Protein AF-A0A7U7J3L2-F1 (afdb_monomer)

Solvent-accessible surface area (backbone atoms only — not comparable to full-atom values): 5705 Å² total; per-residue (Å²): 133,86,76,86,82,78,59,48,65,65,51,25,51,54,36,39,78,73,70,41,55,66,72,57,22,50,51,50,33,52,53,50,52,53,50,56,60,59,66,60,62,92,58,85,47,76,63,56,53,52,50,53,50,50,52,51,52,50,52,51,52,50,54,53,48,53,52,52,52,52,50,51,53,51,50,54,51,53,52,53,51,52,51,53,52,51,51,52,53,51,52,50,53,55,52,52,67,71,72,111

Organism: NCBI:txid1400861

Structure (mmCIF, N/CA/C/O backbone):
data_AF-A0A7U7J3L2-F1
#
_entry.id   AF-A0A7U7J3L2-F1
#
loop_
_atom_site.group_PDB
_atom_site.id
_atom_site.type_symbol
_atom_site.label_atom_id
_atom_site.label_alt_id
_atom_site.label_comp_id
_atom_site.label_asym_id
_atom_site.label_entity_id
_atom_site.label_seq_id
_atom_site.pdbx_PDB_ins_code
_atom_site.Cartn_x
_atom_site.Cartn_y
_atom_site.Cartn_z
_atom_site.occupancy
_atom_site.B_iso_or_equiv
_atom_site.auth_seq_id
_atom_site.auth_comp_id
_atom_site.auth_asym_id
_atom_site.auth_atom_id
_atom_site.pdbx_PDB_model_num
ATOM 1 N N . MET A 1 1 ? -10.826 6.155 13.232 1.00 52.09 1 MET A N 1
ATOM 2 C CA . MET A 1 1 ? -11.044 4.879 13.942 1.00 52.09 1 MET A CA 1
ATOM 3 C C . MET A 1 1 ? -12.401 4.957 14.624 1.00 52.09 1 MET A C 1
ATOM 5 O O . MET A 1 1 ? -12.564 5.776 15.518 1.00 52.09 1 MET A O 1
ATOM 9 N N . THR A 1 2 ? -13.403 4.211 14.158 1.00 55.16 2 THR A N 1
ATOM 10 C CA . THR A 1 2 ? -14.672 4.120 14.894 1.00 55.16 2 THR A CA 1
ATOM 11 C C . THR A 1 2 ? -14.420 3.188 16.068 1.00 55.16 2 THR A C 1
ATOM 13 O O . THR A 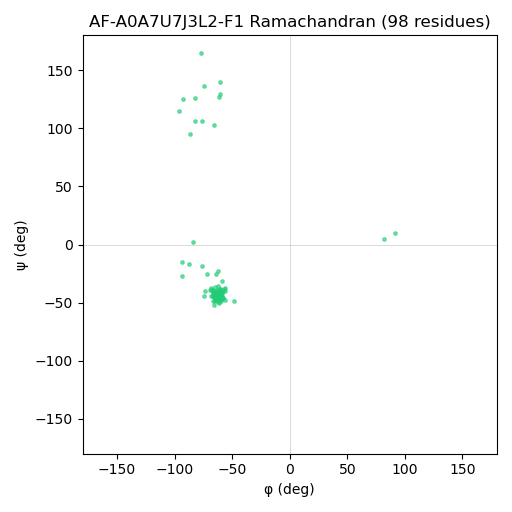1 2 ? -14.220 1.994 15.862 1.00 55.16 2 THR A O 1
ATOM 16 N N . ALA A 1 3 ? -14.328 3.738 17.277 1.00 64.25 3 ALA A N 1
ATOM 17 C CA . ALA A 1 3 ? -14.179 2.928 18.477 1.00 64.25 3 ALA A CA 1
ATOM 18 C C . ALA A 1 3 ? -15.410 2.021 18.611 1.00 64.25 3 ALA A C 1
ATOM 20 O O . ALA A 1 3 ? -16.542 2.503 18.559 1.00 64.25 3 ALA A O 1
ATOM 21 N N . LEU A 1 4 ? -15.195 0.713 18.756 1.00 70.69 4 LEU A N 1
ATOM 22 C CA . LEU A 1 4 ? -16.258 -0.202 19.160 1.00 70.69 4 LEU A CA 1
ATOM 23 C C . LEU A 1 4 ? -16.652 0.169 20.593 1.00 70.69 4 LEU A C 1
ATOM 25 O O . LEU A 1 4 ? -15.926 -0.121 21.541 1.00 70.69 4 LEU A O 1
ATOM 29 N N . THR A 1 5 ? -17.775 0.865 20.752 1.00 77.62 5 THR A N 1
ATOM 30 C CA . THR A 1 5 ? -18.308 1.223 22.067 1.00 77.62 5 THR A CA 1
ATOM 31 C C . THR A 1 5 ? -19.094 0.039 22.614 1.00 77.62 5 THR A C 1
ATOM 33 O O . THR A 1 5 ? -20.187 -0.257 22.133 1.00 77.62 5 THR A O 1
ATOM 36 N N . PHE A 1 6 ? -18.533 -0.650 23.603 1.00 90.06 6 PHE A N 1
ATOM 37 C CA . PHE A 1 6 ? -19.238 -1.685 24.352 1.00 90.06 6 PHE A CA 1
ATOM 38 C C . PHE A 1 6 ? -19.807 -1.087 25.640 1.00 90.06 6 PHE A C 1
ATOM 40 O O . PHE A 1 6 ? -19.053 -0.640 26.504 1.00 90.06 6 PHE A O 1
ATOM 47 N N . ASP A 1 7 ? -21.136 -1.056 25.749 1.00 93.25 7 ASP A N 1
ATOM 48 C CA . ASP A 1 7 ? -21.829 -0.575 26.944 1.00 93.25 7 ASP A CA 1
ATOM 49 C C . ASP A 1 7 ? -21.983 -1.715 27.957 1.00 93.25 7 ASP A C 1
ATOM 51 O O . ASP A 1 7 ? -22.921 -2.518 27.908 1.00 93.25 7 ASP A O 1
ATOM 55 N N . THR A 1 8 ? -21.038 -1.772 28.893 1.00 94.50 8 THR A N 1
ATOM 56 C CA . THR A 1 8 ? -21.016 -2.748 29.984 1.00 94.50 8 THR A CA 1
ATOM 57 C C . THR A 1 8 ? -22.305 -2.709 30.814 1.00 94.50 8 THR A C 1
ATOM 59 O O . THR A 1 8 ? -22.789 -3.760 31.222 1.00 94.50 8 THR A O 1
ATOM 62 N N . LEU A 1 9 ? -22.898 -1.531 31.046 1.00 94.62 9 LEU A N 1
ATOM 63 C CA . LEU A 1 9 ? -24.083 -1.386 31.898 1.00 94.62 9 LEU A CA 1
ATOM 64 C C . LEU A 1 9 ? -25.343 -1.904 31.199 1.00 94.62 9 LEU A C 1
ATOM 66 O O . LEU A 1 9 ? -26.144 -2.613 31.812 1.00 94.62 9 LEU A O 1
ATOM 70 N N . ALA A 1 10 ? -25.522 -1.563 29.922 1.00 95.62 10 ALA A N 1
ATOM 71 C CA . ALA A 1 10 ? -26.621 -2.092 29.119 1.00 95.62 10 ALA A CA 1
ATOM 72 C C . ALA A 1 10 ? -26.537 -3.623 29.003 1.00 95.62 10 ALA A C 1
ATOM 74 O O . ALA A 1 10 ? -27.555 -4.313 29.111 1.00 95.62 10 ALA A O 1
ATOM 75 N N . TYR A 1 11 ? -25.323 -4.162 28.860 1.00 96.19 11 TYR A N 1
ATOM 76 C CA . TYR A 1 11 ? -25.084 -5.603 28.816 1.00 96.19 11 TYR A CA 1
ATOM 77 C C . TYR A 1 11 ? -25.434 -6.299 30.144 1.00 96.19 11 TYR A C 1
ATOM 79 O O . TYR A 1 11 ? -26.186 -7.272 30.136 1.00 96.19 11 TYR A O 1
ATOM 87 N N . VAL A 1 12 ? -24.983 -5.766 31.289 1.00 97.62 12 VAL A N 1
ATOM 88 C CA . VAL A 1 12 ? -25.330 -6.301 32.624 1.00 97.62 12 VAL A CA 1
ATOM 89 C C . VAL A 1 12 ? -26.843 -6.315 32.845 1.00 97.62 12 VAL A C 1
ATOM 91 O O . VAL A 1 12 ? -27.387 -7.339 33.258 1.00 97.62 12 VAL A O 1
ATOM 94 N N . LYS A 1 13 ? -27.545 -5.219 32.517 1.00 97.25 13 LYS A N 1
ATOM 95 C CA . LYS A 1 13 ? -29.014 -5.153 32.627 1.00 97.25 13 LYS A CA 1
ATOM 96 C C . LYS A 1 13 ? -29.693 -6.241 31.801 1.00 97.25 13 LYS A C 1
ATOM 98 O O . LYS A 1 13 ? -30.554 -6.940 32.318 1.00 97.25 13 LYS A O 1
ATOM 103 N N . THR A 1 14 ? -29.248 -6.423 30.559 1.00 97.31 14 THR A N 1
ATOM 104 C CA . THR A 1 14 ? -29.798 -7.440 29.651 1.00 97.31 14 THR A CA 1
ATOM 105 C C . THR A 1 14 ? -29.653 -8.850 30.228 1.00 97.31 14 THR A C 1
ATOM 107 O O . THR A 1 14 ? -30.601 -9.631 30.200 1.00 97.31 14 THR A O 1
ATOM 110 N N . LEU A 1 15 ? -28.485 -9.179 30.787 1.00 97.00 15 LEU A N 1
ATOM 111 C CA . LEU A 1 15 ? -28.251 -10.481 31.416 1.00 97.00 15 LEU A CA 1
ATOM 112 C C . LEU A 1 15 ? -29.133 -10.687 32.648 1.00 97.00 15 LEU A C 1
ATOM 114 O O . LEU A 1 15 ? -29.688 -11.767 32.848 1.00 97.00 15 LEU A O 1
ATOM 118 N N . ARG A 1 16 ? -29.294 -9.645 33.459 1.00 97.00 16 ARG A N 1
ATOM 119 C CA . ARG A 1 16 ? -30.104 -9.717 34.669 1.00 97.00 16 ARG A CA 1
ATOM 120 C C . ARG A 1 16 ? -31.594 -9.853 34.372 1.00 97.00 16 ARG A C 1
ATOM 122 O O . ARG A 1 16 ? -32.267 -10.648 35.022 1.00 97.00 16 ARG A O 1
ATOM 129 N N . ASP A 1 17 ? -32.089 -9.151 33.356 1.00 97.06 17 ASP A N 1
ATOM 130 C CA . ASP A 1 17 ? -33.468 -9.283 32.871 1.00 97.06 17 ASP A CA 1
ATOM 131 C C . ASP A 1 17 ? -33.731 -10.690 32.294 1.00 97.06 17 ASP A C 1
ATOM 133 O O . ASP A 1 17 ? -34.855 -11.186 32.343 1.00 97.06 17 ASP A O 1
ATOM 137 N N . ALA A 1 18 ? -32.682 -11.373 31.819 1.00 96.12 18 ALA A N 1
ATOM 138 C CA . ALA A 1 18 ? -32.713 -12.777 31.406 1.00 96.12 18 ALA A CA 1
ATOM 139 C C . ALA A 1 18 ? -32.542 -13.784 32.568 1.00 96.12 18 ALA A C 1
ATOM 141 O O . ALA A 1 18 ? -32.520 -14.992 32.331 1.00 96.12 18 ALA A O 1
ATOM 142 N N . GLY A 1 19 ? -32.431 -13.316 33.816 1.00 95.56 19 GLY A N 1
ATOM 143 C CA . GLY A 1 19 ? -32.337 -14.159 35.012 1.00 95.56 19 GLY A CA 1
ATOM 144 C C . GLY A 1 19 ? -30.917 -14.525 35.455 1.00 95.56 19 GLY A C 1
ATOM 145 O O . GLY A 1 19 ? -30.763 -15.372 36.335 1.00 95.56 19 GLY A O 1
ATOM 146 N N . VAL A 1 20 ? -29.876 -13.910 34.884 1.00 96.62 20 VAL A N 1
ATOM 147 C CA . VAL A 1 20 ? -28.491 -14.071 35.357 1.00 96.62 20 VAL A CA 1
ATOM 148 C C . VAL A 1 20 ? -28.291 -13.286 36.657 1.00 96.62 20 VAL A C 1
ATOM 150 O O . VAL A 1 20 ? -28.722 -12.141 36.780 1.00 96.62 20 VAL A O 1
ATOM 153 N N . GLU A 1 21 ? -27.613 -13.888 37.637 1.00 96.81 21 GLU A N 1
ATOM 154 C CA . GLU A 1 21 ? -27.262 -13.218 38.896 1.00 96.81 21 GLU A CA 1
ATOM 155 C C . GLU A 1 21 ? -26.365 -11.990 38.639 1.00 96.81 21 GLU A C 1
ATOM 157 O O . GLU A 1 21 ? -25.436 -12.066 37.836 1.00 96.81 21 GLU A O 1
ATOM 162 N N . GLU A 1 22 ? -26.580 -10.883 39.363 1.00 93.56 22 GLU A N 1
ATOM 163 C CA . GLU A 1 22 ? -25.831 -9.620 39.207 1.00 93.56 22 GLU A CA 1
ATOM 164 C C . GLU A 1 22 ? -24.310 -9.835 39.168 1.00 93.56 22 GLU A C 1
ATOM 166 O O . GLU A 1 22 ? -23.643 -9.388 38.238 1.00 93.56 22 GLU A O 1
ATOM 171 N N . LYS A 1 23 ? -23.756 -10.602 40.116 1.00 95.06 23 LYS A N 1
ATOM 172 C CA . LYS A 1 23 ? -22.309 -10.860 40.175 1.00 95.06 23 LYS A CA 1
ATOM 173 C C . LYS A 1 23 ? -21.789 -11.596 38.942 1.00 95.06 23 LYS A C 1
ATOM 175 O O . LYS A 1 23 ? -20.670 -11.344 38.498 1.00 95.06 23 LYS A O 1
ATOM 180 N N . GLN A 1 24 ? -22.584 -12.509 38.387 1.00 95.38 24 GLN A N 1
ATOM 181 C CA . GLN A 1 24 ? -22.223 -13.216 37.162 1.00 95.38 24 GLN A CA 1
ATOM 182 C C . GLN A 1 24 ? -22.351 -12.308 35.940 1.00 95.38 24 GLN A C 1
ATOM 184 O O . GLN A 1 24 ? -21.479 -12.335 35.071 1.00 95.38 24 GLN A O 1
ATOM 189 N N . ALA A 1 25 ? -23.393 -11.477 35.888 1.00 96.88 25 ALA A N 1
ATOM 190 C CA . ALA A 1 25 ? -23.595 -10.515 34.815 1.00 96.88 25 ALA A CA 1
ATOM 191 C C . ALA A 1 25 ? -22.444 -9.498 34.751 1.00 96.88 25 ALA A C 1
ATOM 193 O O . ALA A 1 25 ? -21.869 -9.283 33.682 1.00 96.88 25 ALA A O 1
ATOM 194 N N . GLU A 1 26 ? -22.040 -8.940 35.895 1.00 95.81 26 GLU A N 1
ATOM 195 C CA . GLU A 1 26 ? -20.888 -8.040 36.009 1.00 95.81 26 GLU A CA 1
ATOM 196 C C . GLU A 1 26 ? -19.575 -8.723 35.598 1.00 95.81 26 GLU A C 1
ATOM 198 O O . GLU A 1 26 ? -18.793 -8.155 34.830 1.00 95.81 26 GLU A O 1
ATOM 203 N N . ALA A 1 27 ? -19.340 -9.960 36.052 1.00 96.31 27 ALA A N 1
ATOM 204 C CA . ALA A 1 27 ? -18.141 -10.719 35.700 1.00 96.31 27 ALA A CA 1
ATOM 205 C C . ALA A 1 27 ? -18.046 -10.980 34.186 1.00 96.31 27 ALA A C 1
ATOM 207 O O . ALA A 1 27 ? -16.983 -10.787 33.590 1.00 96.31 27 ALA A O 1
ATOM 208 N N . GLN A 1 28 ? -19.156 -11.360 33.545 1.00 94.31 28 GLN A N 1
ATOM 209 C CA . GLN A 1 28 ? -19.213 -11.563 32.095 1.00 94.31 28 GLN A CA 1
ATOM 210 C C . GLN A 1 28 ? -18.974 -10.261 31.328 1.00 94.31 28 GLN A C 1
ATOM 212 O O . GLN A 1 28 ? -18.191 -10.238 30.378 1.00 94.31 28 GLN A O 1
ATOM 217 N N . ALA A 1 29 ? -19.613 -9.169 31.754 1.00 95.38 29 ALA A N 1
ATOM 218 C CA . ALA A 1 29 ? -19.460 -7.863 31.126 1.00 95.38 29 ALA A CA 1
ATOM 219 C C . ALA A 1 29 ? -18.007 -7.364 31.208 1.00 95.38 29 ALA A C 1
ATOM 221 O O . ALA A 1 29 ? -17.457 -6.870 30.223 1.00 95.38 29 ALA A O 1
ATOM 222 N N . SER A 1 30 ? -17.363 -7.548 32.363 1.00 93.38 30 SER A N 1
ATOM 223 C CA . SER A 1 30 ? -15.964 -7.179 32.598 1.00 93.38 30 SER A CA 1
ATOM 224 C C . SER A 1 30 ? -14.983 -8.012 31.761 1.00 93.38 30 SER A C 1
ATOM 226 O O . SER A 1 30 ? -14.076 -7.463 31.122 1.00 93.38 30 SER A O 1
ATOM 228 N N . ALA A 1 31 ? -15.193 -9.331 31.693 1.00 94.44 31 ALA A N 1
ATOM 229 C CA . ALA A 1 31 ? -14.382 -10.221 30.865 1.00 94.44 31 ALA A CA 1
ATOM 230 C C . ALA A 1 31 ? -14.493 -9.857 29.374 1.00 94.44 31 ALA A C 1
ATOM 232 O O . ALA A 1 31 ? -13.477 -9.716 28.690 1.00 94.44 31 ALA A O 1
ATOM 233 N N . LEU A 1 32 ? -15.714 -9.621 28.882 1.0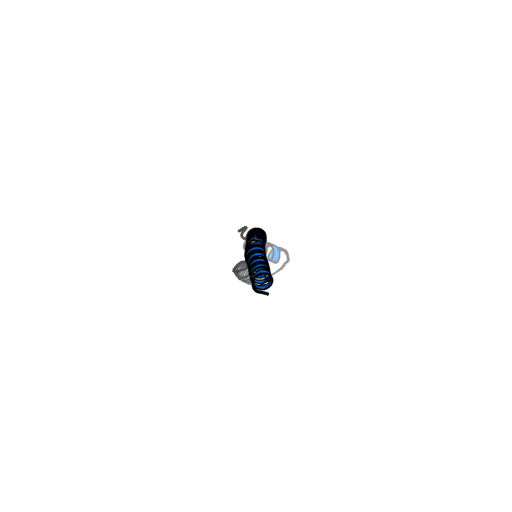0 91.88 32 LEU A N 1
ATOM 234 C CA . LEU A 1 32 ? -15.955 -9.253 27.487 1.00 91.88 32 LEU A CA 1
ATOM 235 C C . LEU A 1 32 ? -15.376 -7.872 27.143 1.00 91.88 32 LEU A C 1
ATOM 237 O O . LEU A 1 32 ? -14.740 -7.716 26.101 1.00 91.88 32 LEU A O 1
ATOM 241 N N . ALA A 1 33 ? -15.515 -6.886 28.035 1.00 90.00 33 ALA A N 1
ATOM 242 C CA . ALA A 1 33 ? -14.918 -5.562 27.860 1.00 90.00 33 ALA A CA 1
ATOM 243 C C . ALA A 1 33 ? -13.384 -5.626 27.770 1.00 90.00 33 ALA A C 1
ATOM 245 O O . ALA A 1 33 ? -12.779 -4.907 26.975 1.00 90.00 33 ALA A O 1
ATOM 246 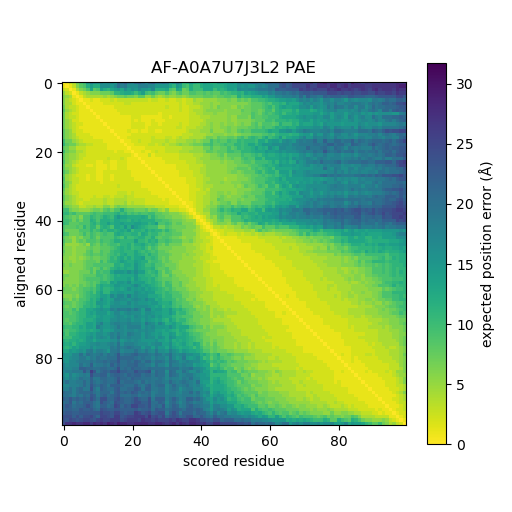N N . THR A 1 34 ? -12.754 -6.501 28.558 1.00 88.25 34 THR A N 1
ATOM 247 C CA . THR A 1 34 ? -11.302 -6.727 28.515 1.00 88.25 34 THR A CA 1
ATOM 248 C C . THR A 1 34 ? -10.861 -7.292 27.164 1.00 88.25 34 THR A C 1
ATOM 250 O O . THR A 1 34 ? -9.929 -6.771 26.554 1.00 88.25 34 THR A O 1
ATOM 253 N N . VAL A 1 35 ? -11.566 -8.304 26.650 1.00 87.56 35 VAL A N 1
ATOM 254 C CA . VAL A 1 35 ? -11.263 -8.904 25.340 1.00 87.56 35 VAL A CA 1
ATOM 255 C C . VAL A 1 35 ? -11.483 -7.903 24.203 1.00 87.56 35 VAL A C 1
ATOM 257 O O . VAL A 1 35 ? -10.645 -7.796 23.310 1.00 87.56 35 VAL A O 1
ATOM 260 N N . LEU A 1 36 ? -12.573 -7.130 24.238 1.00 85.12 36 LEU A N 1
ATOM 261 C CA . LEU A 1 36 ? -12.887 -6.133 23.208 1.00 85.12 36 LEU A CA 1
ATOM 262 C C . LEU A 1 36 ? -11.871 -4.987 23.163 1.00 85.12 36 LEU A C 1
ATOM 264 O O . LEU A 1 36 ? -11.521 -4.545 22.070 1.00 85.12 36 LEU A O 1
ATOM 268 N N . LYS A 1 37 ? -11.351 -4.551 24.318 1.00 81.19 37 LYS A N 1
ATOM 269 C CA . LYS A 1 37 ? -10.245 -3.581 24.378 1.00 81.19 37 LYS A CA 1
ATOM 270 C C . LYS A 1 37 ? -8.991 -4.115 23.682 1.00 81.19 37 LYS A C 1
ATOM 272 O O . LYS A 1 37 ? -8.421 -3.409 22.861 1.00 81.19 37 LYS A O 1
ATOM 277 N N . GLY A 1 38 ? -8.619 -5.370 23.945 1.00 75.06 38 GLY A N 1
ATOM 278 C CA . GLY A 1 38 ? -7.459 -6.001 23.304 1.00 75.06 38 GLY A CA 1
ATOM 279 C C . GLY A 1 38 ? -7.662 -6.347 21.823 1.00 75.06 38 GLY A C 1
ATOM 280 O O . GLY A 1 38 ? -6.699 -6.409 21.071 1.00 75.06 38 GLY A O 1
ATOM 281 N N . SER A 1 39 ? -8.905 -6.544 21.375 1.00 73.06 39 SER A N 1
ATOM 282 C CA . SER A 1 39 ? -9.213 -6.963 19.995 1.00 73.06 39 SER A CA 1
ATOM 283 C C . SER A 1 39 ? -9.078 -5.841 18.958 1.00 73.06 39 SER A C 1
ATOM 285 O O . SER A 1 39 ? -9.010 -6.118 17.762 1.00 73.06 39 SER A O 1
ATOM 287 N N . GLY A 1 40 ? -9.090 -4.577 19.391 1.00 70.38 40 GLY A N 1
ATOM 288 C CA . GLY A 1 40 ? -8.947 -3.415 18.509 1.00 70.38 40 GLY A CA 1
ATOM 289 C C . GLY A 1 40 ? -7.511 -2.907 18.363 1.00 70.38 40 GLY A C 1
ATOM 290 O O . GLY A 1 40 ? -7.235 -2.128 17.450 1.00 70.38 40 GLY A O 1
ATOM 291 N N . GLU A 1 41 ? -6.601 -3.321 19.244 1.00 71.19 41 GLU A N 1
ATOM 292 C CA . GLU A 1 41 ? -5.205 -2.890 19.220 1.00 71.19 41 GLU A CA 1
ATOM 293 C C . GLU A 1 41 ? -4.407 -3.715 18.201 1.00 71.19 41 GLU A C 1
ATOM 295 O O . GLU A 1 41 ? -4.413 -4.943 18.217 1.00 71.19 41 GLU A O 1
ATOM 300 N N . GLY A 1 42 ? -3.727 -3.032 17.276 1.00 70.31 42 GLY A N 1
ATOM 301 C CA . GLY A 1 42 ? -2.851 -3.668 16.285 1.00 70.31 42 GLY A CA 1
ATOM 302 C C . GLY A 1 42 ? -3.547 -4.253 15.050 1.00 70.31 42 GLY A C 1
ATOM 303 O O . GLY A 1 42 ? -2.877 -4.853 14.211 1.00 70.31 42 GLY A O 1
ATOM 304 N N . VAL A 1 43 ? -4.861 -4.069 14.893 1.00 80.44 43 VAL A N 1
ATOM 305 C CA . VAL A 1 43 ? -5.589 -4.509 13.692 1.00 80.44 43 VAL A CA 1
ATOM 306 C C . VAL A 1 43 ? -5.658 -3.374 12.672 1.00 80.44 43 VAL A C 1
ATOM 308 O O . VAL A 1 43 ? -6.150 -2.287 12.973 1.00 80.44 43 VAL A O 1
ATOM 311 N N . ALA A 1 44 ? -5.206 -3.641 11.444 1.00 81.88 44 ALA A N 1
ATOM 312 C CA . ALA A 1 44 ? -5.329 -2.697 10.338 1.00 81.88 44 ALA A CA 1
ATOM 313 C C . ALA A 1 44 ? -6.806 -2.388 10.048 1.00 81.88 44 ALA A C 1
ATOM 315 O O . ALA A 1 44 ? -7.638 -3.284 9.869 1.00 81.88 44 ALA A O 1
ATOM 316 N N . THR A 1 45 ? -7.139 -1.105 9.978 1.00 86.19 45 THR A N 1
ATOM 317 C CA . THR A 1 45 ? -8.477 -0.647 9.625 1.00 86.19 45 THR A CA 1
ATOM 318 C C . THR A 1 45 ? -8.710 -0.751 8.117 1.00 86.19 45 THR A C 1
ATOM 320 O O . THR A 1 45 ? -7.787 -0.858 7.310 1.00 86.19 45 THR A O 1
ATOM 323 N N . LYS A 1 46 ? -9.978 -0.666 7.693 1.00 87.62 46 LYS A N 1
ATOM 324 C CA . LYS A 1 46 ? -10.314 -0.603 6.2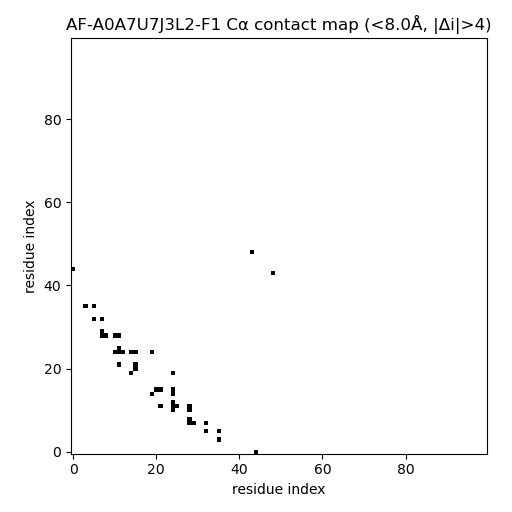59 1.00 87.62 46 LYS A CA 1
ATOM 325 C C . LYS A 1 46 ? -9.667 0.596 5.556 1.00 87.62 46 LYS A C 1
ATOM 327 O O . LYS A 1 46 ? -9.380 0.497 4.368 1.00 87.62 46 LYS A O 1
ATOM 332 N N . ALA A 1 47 ? -9.467 1.702 6.278 1.00 88.50 47 ALA A N 1
ATOM 333 C CA . ALA A 1 47 ? -8.780 2.876 5.754 1.00 88.50 47 ALA A CA 1
ATOM 334 C C . ALA A 1 47 ? -7.305 2.556 5.482 1.00 88.50 47 ALA A C 1
ATOM 336 O O . ALA A 1 47 ? -6.867 2.732 4.352 1.00 88.50 47 ALA A O 1
ATOM 337 N N . ASP A 1 48 ? -6.611 1.944 6.446 1.00 89.62 48 ASP A N 1
ATOM 338 C CA . ASP A 1 48 ? -5.206 1.538 6.290 1.00 89.62 48 ASP A CA 1
ATOM 339 C C . ASP A 1 48 ? -5.023 0.586 5.096 1.00 89.62 48 ASP A C 1
ATOM 341 O O . ASP A 1 48 ? -4.087 0.719 4.314 1.00 89.62 48 ASP A O 1
ATOM 345 N N . ILE A 1 49 ? -5.963 -0.346 4.896 1.00 92.94 49 ILE A N 1
ATOM 346 C CA . ILE A 1 49 ? -5.958 -1.250 3.735 1.00 92.94 49 ILE A CA 1
ATOM 347 C C . ILE A 1 49 ? -6.166 -0.483 2.421 1.00 92.94 49 ILE A C 1
ATOM 349 O O . ILE A 1 49 ? -5.563 -0.827 1.404 1.00 92.94 49 ILE A O 1
ATOM 353 N N . HIS A 1 50 ? -7.053 0.514 2.399 1.00 94.19 50 HIS A N 1
ATOM 354 C CA . HIS A 1 50 ? -7.275 1.335 1.208 1.00 94.19 50 HIS A CA 1
ATOM 355 C C . HIS A 1 50 ? -6.061 2.196 0.869 1.00 94.19 50 HIS A C 1
ATOM 357 O O . HIS A 1 50 ? -5.726 2.303 -0.309 1.00 94.19 50 HIS A O 1
ATOM 363 N N . ASP A 1 51 ? -5.393 2.756 1.870 1.00 95.38 51 ASP A N 1
ATOM 364 C CA . ASP A 1 51 ? -4.188 3.551 1.658 1.00 95.38 51 ASP A CA 1
ATOM 365 C C . ASP A 1 51 ? -3.033 2.664 1.172 1.00 95.38 51 ASP A C 1
ATOM 367 O O . ASP A 1 51 ? -2.457 2.949 0.126 1.00 95.38 51 ASP A O 1
ATOM 371 N N . LEU A 1 52 ? -2.829 1.485 1.775 1.00 96.38 52 LEU A N 1
ATOM 372 C CA . LEU A 1 52 ? -1.872 0.489 1.268 1.00 96.38 52 LEU A CA 1
ATOM 373 C C . LEU A 1 52 ? -2.150 0.073 -0.183 1.00 96.38 52 LEU A C 1
ATOM 375 O O . LEU A 1 52 ? -1.222 -0.093 -0.972 1.00 96.38 52 LEU A O 1
ATOM 379 N N . LYS A 1 53 ? -3.420 -0.103 -0.569 1.00 96.81 53 LYS A N 1
ATOM 380 C CA . LYS A 1 53 ? -3.774 -0.413 -1.965 1.00 96.81 53 LYS A CA 1
ATOM 381 C C . LYS A 1 53 ? -3.390 0.716 -2.916 1.00 96.81 53 LYS A C 1
ATOM 383 O O . LYS A 1 53 ? -2.871 0.427 -3.991 1.00 96.81 53 LYS A O 1
ATOM 388 N N . ARG A 1 54 ? -3.626 1.972 -2.528 1.00 97.12 54 ARG A N 1
ATOM 389 C CA . ARG A 1 54 ? -3.224 3.138 -3.327 1.00 97.12 54 ARG A CA 1
ATOM 390 C C . ARG A 1 54 ? -1.710 3.208 -3.471 1.00 97.12 54 ARG A C 1
ATOM 392 O O . ARG A 1 54 ? -1.230 3.374 -4.587 1.00 97.12 54 ARG A O 1
ATOM 399 N N . ASP A 1 55 ? -0.972 3.003 -2.385 1.00 97.50 55 ASP A N 1
ATOM 400 C CA . ASP A 1 55 ? 0.493 3.007 -2.407 1.00 97.50 55 ASP A CA 1
ATOM 401 C C . ASP A 1 55 ? 1.040 1.910 -3.329 1.00 97.50 55 ASP A C 1
ATOM 403 O O . ASP A 1 55 ? 1.941 2.154 -4.131 1.00 97.50 55 ASP A O 1
ATOM 407 N N . ILE A 1 56 ? 0.442 0.714 -3.298 1.00 98.00 56 ILE A N 1
ATOM 408 C CA . ILE A 1 56 ? 0.792 -0.386 -4.208 1.00 98.00 56 ILE A CA 1
ATOM 409 C C . ILE A 1 56 ? 0.509 -0.016 -5.671 1.00 98.00 56 ILE A C 1
ATOM 411 O O . ILE A 1 56 ? 1.318 -0.320 -6.552 1.00 98.00 56 ILE A O 1
ATOM 415 N N . GLU A 1 57 ? -0.630 0.614 -5.961 1.00 97.62 57 GLU A N 1
ATOM 416 C CA . GLU A 1 57 ? -0.974 1.043 -7.321 1.00 97.62 57 GLU A CA 1
ATOM 417 C C . GLU A 1 57 ? -0.008 2.110 -7.846 1.00 97.62 57 GLU A C 1
ATOM 419 O O . GLU A 1 57 ? 0.450 2.004 -8.988 1.00 97.62 57 GLU A O 1
ATOM 424 N N . LEU A 1 58 ? 0.356 3.081 -7.005 1.00 97.56 58 LEU A N 1
ATOM 425 C CA . LEU A 1 58 ? 1.343 4.111 -7.326 1.00 97.56 58 LEU A CA 1
ATOM 426 C C . LEU A 1 58 ? 2.720 3.497 -7.586 1.00 97.56 58 LEU A C 1
ATOM 428 O O . LEU A 1 58 ? 3.298 3.732 -8.647 1.00 97.56 58 LEU A O 1
ATOM 432 N N . LEU A 1 59 ? 3.196 2.631 -6.689 1.00 97.88 59 LEU A N 1
ATOM 433 C CA . LEU A 1 59 ? 4.492 1.967 -6.826 1.00 97.88 59 LEU A CA 1
ATOM 434 C C . LEU A 1 59 ? 4.563 1.105 -8.093 1.00 97.88 59 LEU A C 1
ATOM 436 O O . LEU A 1 59 ? 5.585 1.061 -8.781 1.00 97.88 59 LEU A O 1
ATOM 440 N N . LYS A 1 60 ? 3.464 0.427 -8.446 1.00 97.44 60 LYS A N 1
ATOM 441 C CA . LYS A 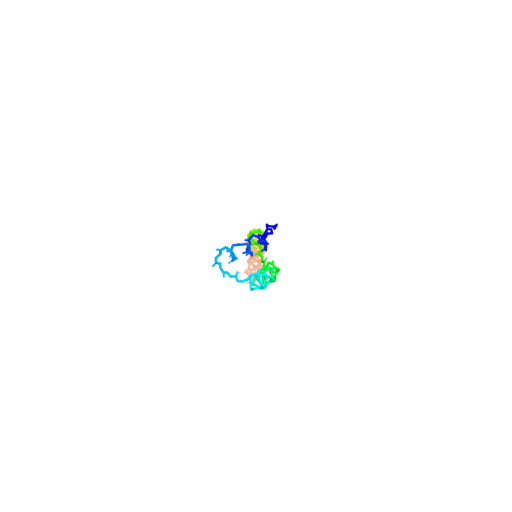1 60 ? 3.368 -0.356 -9.683 1.00 97.44 60 LYS A CA 1
ATOM 442 C C . LYS A 1 60 ? 3.401 0.535 -10.925 1.00 97.44 60 LYS A C 1
ATOM 444 O O . LYS A 1 60 ? 3.999 0.145 -11.931 1.00 97.44 60 LYS A O 1
ATOM 449 N N . ALA A 1 61 ? 2.747 1.694 -10.880 1.00 96.75 61 ALA A N 1
ATOM 450 C CA . ALA A 1 61 ? 2.762 2.656 -11.975 1.00 96.75 61 ALA A CA 1
ATOM 451 C C . ALA A 1 61 ? 4.167 3.242 -12.183 1.00 96.75 61 ALA A C 1
ATOM 453 O O . ALA A 1 61 ? 4.650 3.259 -13.316 1.00 96.75 61 ALA A O 1
ATOM 454 N N . GLU A 1 62 ? 4.837 3.631 -11.097 1.00 96.62 62 GLU A N 1
ATOM 455 C CA . GLU A 1 62 ? 6.216 4.128 -11.099 1.00 96.62 62 GLU A CA 1
ATOM 456 C C . GLU A 1 62 ? 7.190 3.063 -11.618 1.00 96.62 62 GLU A C 1
ATOM 458 O O . GLU A 1 62 ? 7.863 3.281 -12.621 1.00 96.62 62 GLU A O 1
ATOM 463 N N . SER A 1 63 ? 7.132 1.841 -11.082 1.00 97.1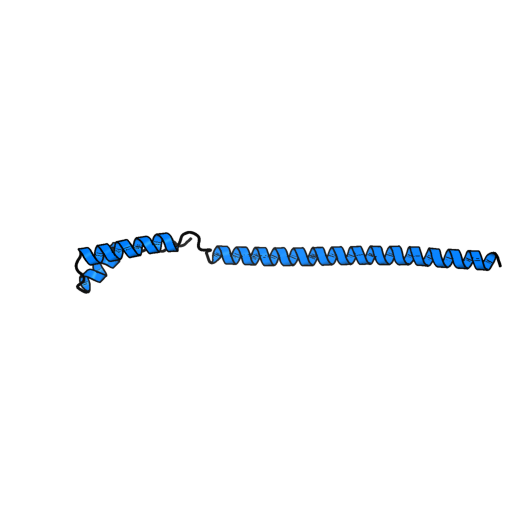2 63 SER A N 1
ATOM 464 C CA . SER A 1 63 ? 7.972 0.725 -11.549 1.00 97.12 63 SER A CA 1
ATOM 465 C C . SER A 1 63 ? 7.790 0.426 -13.043 1.00 97.12 63 SER A C 1
ATOM 467 O O . SER A 1 63 ? 8.741 0.091 -13.752 1.00 97.12 63 SER A O 1
ATOM 469 N N . LYS A 1 64 ? 6.556 0.525 -13.559 1.00 96.00 64 LYS A N 1
ATOM 470 C CA . LYS A 1 64 ? 6.279 0.316 -14.989 1.00 96.00 64 LYS A CA 1
ATOM 471 C C . LYS A 1 64 ? 6.877 1.433 -15.847 1.00 96.00 64 LYS A C 1
ATOM 473 O O . LYS A 1 64 ? 7.334 1.152 -16.958 1.00 96.00 64 LYS A O 1
ATOM 478 N N . LYS A 1 65 ? 6.850 2.671 -15.354 1.00 96.56 65 LYS A N 1
ATOM 479 C CA . LYS A 1 65 ? 7.456 3.826 -16.016 1.00 96.56 65 LYS A CA 1
ATOM 480 C C . LYS A 1 65 ? 8.974 3.669 -16.071 1.00 96.56 65 LYS A C 1
ATOM 482 O O . LYS A 1 65 ? 9.515 3.677 -17.173 1.00 96.56 65 LYS A O 1
ATOM 487 N N . ASP A 1 66 ? 9.620 3.396 -14.942 1.00 95.50 66 ASP A N 1
ATOM 488 C CA . ASP A 1 66 ? 11.077 3.225 -14.859 1.00 95.50 66 ASP A CA 1
ATOM 489 C C . ASP A 1 66 ? 11.566 2.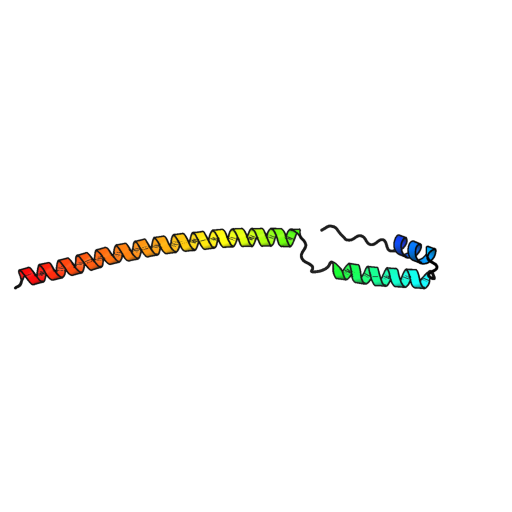092 -15.766 1.00 95.50 66 ASP A C 1
ATOM 491 O O . ASP A 1 66 ? 12.564 2.220 -16.480 1.00 95.50 66 ASP A O 1
ATOM 495 N N . LEU A 1 67 ? 10.814 0.985 -15.824 1.00 96.56 67 LEU A N 1
ATOM 496 C CA . LEU A 1 67 ? 11.108 -0.110 -16.744 1.00 96.56 67 LEU A CA 1
ATOM 497 C C . LEU A 1 67 ? 11.006 0.327 -18.212 1.00 96.56 67 LEU A C 1
ATOM 499 O O . LEU A 1 67 ? 11.807 -0.107 -19.041 1.00 96.56 67 LEU A O 1
ATOM 503 N N . SER A 1 68 ? 10.012 1.146 -18.558 1.00 95.69 68 SER A N 1
ATOM 504 C CA . SER A 1 68 ? 9.853 1.667 -19.918 1.00 95.69 68 SER A CA 1
ATOM 505 C C . SER A 1 68 ? 10.988 2.618 -20.292 1.00 95.69 68 SER A C 1
ATOM 507 O O . SER A 1 68 ? 11.514 2.524 -21.400 1.00 95.69 68 SER A O 1
ATOM 509 N N . GLU A 1 69 ? 11.381 3.503 -19.378 1.00 96.50 69 GLU A N 1
ATOM 510 C CA . GLU A 1 69 ? 12.488 4.444 -19.572 1.00 96.50 69 GLU A CA 1
ATOM 511 C C . GLU A 1 69 ? 13.815 3.698 -19.738 1.00 96.50 69 GLU A C 1
ATOM 513 O O . GLU A 1 69 ? 14.511 3.897 -20.733 1.00 96.50 69 GLU A O 1
ATOM 518 N N . THR A 1 70 ? 14.091 2.729 -18.861 1.00 97.31 70 THR A N 1
ATOM 519 C CA . THR A 1 70 ? 15.285 1.873 -18.941 1.00 97.31 70 THR A CA 1
ATOM 520 C C . THR A 1 70 ? 15.331 1.087 -20.252 1.00 97.31 70 THR A C 1
ATOM 522 O O . THR A 1 70 ? 16.375 0.996 -20.897 1.00 97.31 70 THR A O 1
ATOM 525 N N . LYS A 1 71 ? 14.196 0.524 -20.699 1.00 96.69 71 LYS A N 1
ATOM 526 C CA . LYS A 1 71 ? 14.117 -0.173 -21.994 1.00 96.69 71 LYS A CA 1
ATOM 527 C C . LYS A 1 71 ? 14.401 0.767 -23.162 1.00 96.69 71 LYS A C 1
ATOM 529 O O . LYS A 1 71 ? 15.109 0.375 -24.086 1.00 96.69 71 LYS A O 1
ATOM 534 N N . ALA A 1 72 ? 13.857 1.982 -23.137 1.00 96.75 72 ALA A N 1
ATOM 535 C CA . ALA A 1 72 ? 14.081 2.967 -24.189 1.00 96.75 72 ALA A CA 1
ATOM 536 C C . ALA A 1 72 ? 15.549 3.413 -24.245 1.00 96.75 72 ALA A C 1
ATOM 538 O O . ALA A 1 72 ? 16.135 3.472 -25.328 1.00 96.75 72 ALA A O 1
ATOM 539 N N . GLU A 1 73 ? 16.162 3.666 -23.089 1.00 97.62 73 GLU A N 1
ATOM 540 C CA . GLU A 1 73 ? 17.582 3.997 -22.993 1.00 97.62 73 GLU A CA 1
ATOM 541 C C . GLU A 1 73 ? 18.461 2.847 -23.500 1.00 97.62 73 GLU A C 1
ATOM 543 O O . GLU A 1 73 ? 19.361 3.068 -24.313 1.00 97.62 73 GLU A O 1
ATOM 548 N N . LEU A 1 74 ? 18.155 1.609 -23.106 1.00 97.62 74 LEU A N 1
ATOM 549 C CA . LEU A 1 74 ? 18.881 0.434 -23.576 1.00 97.62 74 LEU A CA 1
ATOM 550 C C . LEU A 1 74 ? 18.781 0.282 -25.099 1.00 97.62 74 LEU A C 1
ATOM 552 O O . LEU A 1 74 ? 19.797 0.080 -25.758 1.00 97.62 74 LEU A O 1
ATOM 556 N N . ILE A 1 75 ? 17.582 0.427 -25.675 1.00 97.19 75 ILE A N 1
ATOM 557 C CA . ILE A 1 75 ? 17.389 0.389 -27.132 1.00 97.19 75 ILE A CA 1
ATOM 558 C C . ILE A 1 75 ? 18.225 1.479 -27.807 1.00 97.19 75 ILE A C 1
ATOM 560 O O . ILE A 1 75 ? 18.914 1.200 -28.786 1.00 97.19 75 ILE A O 1
ATOM 564 N N . ARG A 1 76 ? 18.216 2.706 -27.275 1.00 97.81 76 ARG A N 1
ATOM 565 C CA . ARG A 1 76 ? 19.008 3.817 -27.815 1.00 97.81 76 ARG A CA 1
ATOM 566 C C . ARG A 1 76 ? 20.505 3.493 -27.829 1.00 97.81 76 ARG A C 1
ATOM 568 O O . ARG A 1 76 ? 21.154 3.726 -28.849 1.00 97.81 76 ARG A O 1
ATOM 575 N N . TRP A 1 77 ? 21.047 2.941 -26.743 1.00 97.69 77 TRP A N 1
ATOM 576 C CA . TRP A 1 77 ? 22.458 2.547 -26.671 1.00 97.69 77 TRP A CA 1
ATOM 577 C C . TRP A 1 77 ? 22.793 1.385 -27.603 1.00 97.69 77 TRP A C 1
ATOM 579 O O . TRP A 1 77 ? 23.787 1.458 -28.323 1.00 97.69 77 TRP A O 1
ATOM 589 N N . VAL A 1 78 ? 21.954 0.348 -27.647 1.00 97.38 78 VAL A N 1
ATOM 590 C CA . VAL A 1 78 ? 22.144 -0.808 -28.537 1.00 97.38 78 VAL A CA 1
ATOM 591 C C . VAL A 1 78 ? 22.146 -0.372 -30.001 1.00 97.38 78 VAL A C 1
ATOM 593 O O . VAL A 1 78 ? 23.027 -0.775 -30.758 1.00 97.38 78 VAL A O 1
ATOM 596 N N . VAL A 1 79 ? 21.213 0.497 -30.395 1.00 97.56 79 VAL A N 1
ATOM 597 C CA . VAL A 1 79 ? 21.160 1.055 -31.751 1.00 97.56 79 VAL A CA 1
ATOM 598 C C . VAL A 1 79 ? 22.403 1.903 -32.039 1.00 97.56 79 VAL A C 1
ATOM 600 O O . VAL A 1 79 ? 23.036 1.719 -33.077 1.00 97.56 79 VAL A O 1
ATOM 603 N N . GLY A 1 80 ? 22.802 2.785 -31.116 1.00 96.94 80 GLY A N 1
ATOM 604 C CA . GLY A 1 80 ? 23.993 3.627 -31.274 1.00 96.94 80 GLY A CA 1
ATOM 605 C C . GLY A 1 80 ? 25.286 2.820 -31.442 1.00 96.94 80 GLY A C 1
ATOM 606 O O . GLY A 1 80 ? 26.060 3.072 -32.368 1.00 96.94 80 GLY A O 1
ATOM 607 N N . ILE A 1 81 ? 25.493 1.807 -30.597 1.00 97.50 81 ILE A N 1
ATOM 608 C CA . ILE A 1 81 ? 26.644 0.898 -30.684 1.00 97.50 81 ILE A CA 1
ATOM 609 C C . ILE A 1 81 ? 26.574 0.065 -31.969 1.00 97.50 81 ILE A C 1
ATOM 611 O O . ILE A 1 81 ? 27.591 -0.099 -32.640 1.00 97.50 81 ILE A O 1
ATOM 615 N N . GLY A 1 82 ? 25.387 -0.409 -32.359 1.00 97.00 82 GLY A N 1
ATOM 616 C CA . GLY A 1 82 ? 25.182 -1.164 -33.597 1.00 97.00 82 GLY A CA 1
ATOM 617 C C . GLY A 1 82 ? 25.584 -0.378 -34.848 1.00 97.00 82 GLY A C 1
ATOM 618 O O . GLY A 1 82 ? 26.268 -0.920 -35.722 1.00 97.00 82 GLY A O 1
ATOM 619 N N . PHE A 1 83 ? 25.238 0.912 -34.918 1.00 97.50 83 PHE A N 1
ATOM 620 C CA . PHE A 1 83 ? 25.687 1.791 -36.003 1.00 97.50 83 PHE A CA 1
ATOM 621 C C . PHE A 1 83 ? 27.201 2.004 -35.986 1.00 97.50 83 PHE A C 1
ATOM 623 O O . PHE A 1 83 ? 27.840 1.875 -37.031 1.00 97.50 83 PHE A O 1
ATOM 630 N N . LEU A 1 84 ? 27.784 2.279 -34.814 1.00 97.19 84 LEU A N 1
ATOM 631 C CA . LEU A 1 84 ? 29.229 2.474 -34.673 1.00 97.19 84 LEU A CA 1
ATOM 632 C C . LEU A 1 84 ? 30.011 1.227 -35.117 1.00 97.19 84 LEU A C 1
ATOM 634 O O . LEU A 1 84 ? 30.916 1.328 -35.942 1.00 97.19 84 LEU A O 1
ATOM 638 N N . GLN A 1 85 ? 29.619 0.046 -34.632 1.00 95.69 85 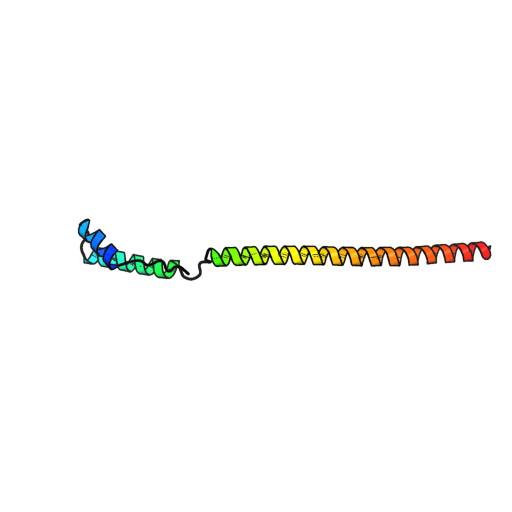GLN A N 1
ATOM 639 C CA . GLN A 1 85 ? 30.184 -1.246 -35.029 1.00 95.69 85 GLN A CA 1
ATOM 640 C C . GLN A 1 85 ? 30.092 -1.463 -36.542 1.00 95.69 85 GLN A C 1
ATOM 642 O O . GLN A 1 85 ? 31.073 -1.853 -37.175 1.00 95.69 85 GLN A O 1
ATOM 647 N N . SER A 1 86 ? 28.920 -1.221 -37.130 1.00 96.25 86 SER A N 1
ATOM 648 C CA . SER A 1 86 ? 28.694 -1.447 -38.561 1.00 96.25 86 SER A CA 1
ATOM 649 C C . SER A 1 86 ? 29.572 -0.528 -39.413 1.00 96.25 86 SER A C 1
ATOM 651 O O . SER A 1 86 ? 30.202 -0.986 -40.364 1.00 96.25 86 SER A O 1
ATOM 653 N N . ALA A 1 87 ? 29.686 0.748 -39.034 1.00 97.19 87 ALA A N 1
ATOM 654 C CA . ALA A 1 87 ? 30.564 1.704 -39.703 1.00 97.19 87 ALA A CA 1
ATOM 655 C C . ALA A 1 87 ? 32.046 1.301 -39.604 1.00 97.19 87 ALA A C 1
ATOM 657 O O . ALA A 1 87 ? 32.771 1.389 -40.596 1.00 97.19 87 ALA A O 1
ATOM 658 N N . LEU A 1 88 ? 32.488 0.807 -38.440 1.00 97.62 88 LEU A N 1
ATOM 659 C CA . LEU A 1 88 ? 33.849 0.294 -38.250 1.00 97.62 88 LEU A CA 1
ATOM 660 C C . LEU A 1 88 ? 34.138 -0.907 -39.161 1.00 97.62 88 LEU A C 1
ATOM 662 O O . LEU A 1 88 ? 35.169 -0.921 -39.834 1.00 97.62 88 LEU A O 1
ATOM 666 N N . ILE A 1 89 ? 33.223 -1.881 -39.237 1.00 96.56 89 ILE A N 1
ATOM 667 C CA . ILE A 1 89 ? 33.365 -3.056 -40.113 1.00 96.56 89 ILE A CA 1
ATOM 668 C C . ILE A 1 89 ? 33.467 -2.621 -41.580 1.00 96.56 89 ILE A C 1
ATOM 670 O O . ILE A 1 89 ? 34.387 -3.042 -42.282 1.00 96.56 89 ILE A O 1
ATOM 674 N N . ILE A 1 90 ? 32.571 -1.738 -42.034 1.00 96.69 90 ILE A N 1
ATOM 675 C CA . ILE A 1 90 ? 32.581 -1.211 -43.408 1.00 96.69 90 ILE A CA 1
ATOM 676 C C . ILE A 1 90 ? 33.904 -0.495 -43.706 1.00 96.69 90 ILE A C 1
ATOM 678 O O . ILE A 1 90 ? 34.511 -0.731 -44.751 1.00 96.69 90 ILE A O 1
ATOM 682 N N . GLY A 1 91 ? 34.385 0.343 -42.784 1.00 96.69 91 GLY A N 1
ATOM 683 C CA . GLY A 1 91 ? 35.649 1.063 -42.939 1.00 96.69 91 GLY A CA 1
ATOM 684 C C . GLY A 1 91 ? 36.859 0.132 -43.060 1.00 96.69 91 GLY A C 1
ATOM 685 O O . GLY A 1 91 ? 37.730 0.358 -43.902 1.00 96.69 91 GLY A O 1
ATOM 686 N N . ILE A 1 92 ? 36.901 -0.941 -42.263 1.00 96.38 92 ILE A N 1
ATOM 687 C CA . ILE A 1 92 ? 37.960 -1.957 -42.337 1.00 96.38 92 ILE A CA 1
ATOM 688 C C . ILE A 1 92 ? 37.910 -2.685 -43.685 1.00 96.38 92 ILE A C 1
ATOM 690 O O . ILE A 1 92 ? 38.937 -2.778 -44.356 1.00 96.38 92 ILE A O 1
ATOM 694 N N . LEU A 1 93 ? 36.730 -3.147 -44.112 1.00 96.06 93 LEU A N 1
ATOM 695 C CA . LEU A 1 93 ? 36.563 -3.852 -45.387 1.00 96.06 93 LEU A CA 1
ATOM 696 C C . LEU A 1 93 ? 36.978 -2.982 -46.582 1.00 96.06 93 LEU A C 1
ATOM 698 O O . LEU A 1 93 ? 37.722 -3.444 -47.445 1.00 96.06 93 LEU A O 1
ATOM 702 N N . ALA A 1 94 ? 36.572 -1.709 -46.604 1.00 95.62 94 ALA A N 1
ATOM 703 C CA . ALA A 1 94 ? 36.953 -0.770 -47.658 1.00 95.62 94 ALA A CA 1
ATOM 704 C C . ALA A 1 94 ? 38.469 -0.516 -47.698 1.00 95.62 94 ALA A C 1
ATOM 706 O O . ALA A 1 94 ? 39.059 -0.429 -48.776 1.00 95.62 94 ALA A O 1
ATOM 707 N N . LYS A 1 95 ? 39.121 -0.420 -46.530 1.00 95.19 95 LYS A N 1
ATOM 708 C CA . LYS A 1 95 ? 40.578 -0.258 -46.443 1.00 95.19 95 LYS A CA 1
ATOM 709 C C . LYS A 1 95 ? 41.313 -1.487 -46.978 1.00 95.19 95 LYS A C 1
ATOM 711 O O . LYS A 1 95 ? 42.272 -1.319 -47.722 1.00 95.19 95 LYS A O 1
ATOM 716 N N . VAL A 1 96 ? 40.865 -2.695 -46.630 1.00 93.88 96 VAL A N 1
ATOM 717 C CA . VAL A 1 96 ? 41.459 -3.953 -47.119 1.00 93.88 96 VAL A CA 1
ATOM 718 C C . VAL A 1 96 ? 41.298 -4.080 -48.635 1.00 93.88 96 VAL A C 1
ATOM 720 O O . VAL A 1 96 ? 42.277 -4.358 -49.319 1.00 93.88 96 VAL A O 1
ATOM 723 N N . ALA A 1 97 ? 40.112 -3.785 -49.173 1.00 91.81 97 ALA A N 1
ATOM 724 C CA . ALA A 1 97 ? 39.847 -3.8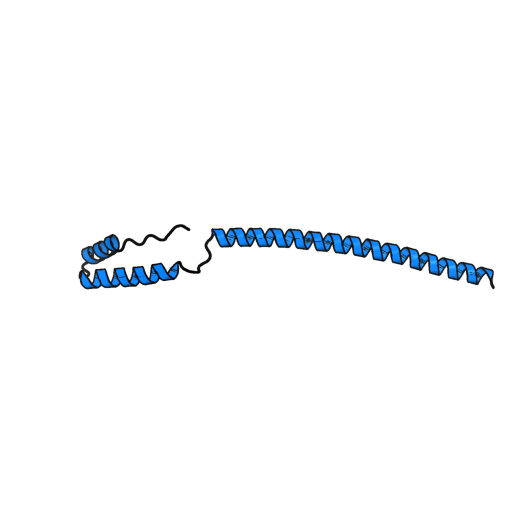36 -50.613 1.00 91.81 97 ALA A CA 1
ATOM 725 C C . ALA A 1 97 ? 40.690 -2.850 -51.442 1.00 91.81 97 ALA A C 1
ATOM 727 O O . ALA A 1 97 ? 40.863 -3.056 -52.633 1.00 91.81 97 ALA A O 1
ATOM 728 N N . LYS A 1 98 ? 41.195 -1.770 -50.830 1.00 88.81 98 LYS A N 1
ATOM 729 C CA . LYS A 1 98 ? 42.080 -0.797 -51.489 1.00 88.81 98 LYS A CA 1
ATOM 730 C C . LYS A 1 98 ? 43.567 -1.179 -51.412 1.00 88.81 98 LYS A C 1
ATOM 732 O O . LYS A 1 98 ? 44.378 -0.571 -52.104 1.00 88.81 98 LYS A O 1
ATOM 737 N N . VAL A 1 99 ? 43.933 -2.101 -50.519 1.00 83.25 99 VAL A N 1
ATOM 738 C CA . VAL A 1 99 ? 45.323 -2.539 -50.281 1.00 83.25 99 VAL A CA 1
ATOM 739 C C . VAL A 1 99 ? 45.690 -3.779 -51.106 1.00 83.25 99 VAL A C 1
ATOM 741 O O . VAL A 1 99 ? 46.870 -3.965 -51.396 1.00 83.25 99 VAL A O 1
ATOM 744 N N . ILE A 1 100 ? 44.704 -4.607 -51.461 1.00 65.38 100 ILE A N 1
ATOM 745 C CA . ILE A 1 100 ? 44.834 -5.754 -52.379 1.00 65.38 100 ILE A CA 1
ATOM 746 C C . ILE A 1 100 ? 44.669 -5.259 -53.816 1.00 65.38 100 ILE A C 1
ATOM 748 O O . ILE A 1 100 ? 45.442 -5.723 -54.681 1.00 65.38 100 ILE A O 1
#

Mean predicted aligned error: 9.62 Å

Nearest PDB structures (foldseek):
  2rcy-assembly1_B-2  TM=5.133E-01  e=8.798E+00  Plasmodium falciparum 3D7

Sequence (100 aa):
MTALTFDTLAYVKTLRDAGVEEKQAEAQASALATVLKGSGEGVATKADIHDLKRDIELLKAESKKDLSETKAELIRWVVGIGFLQSALIIGILAKVAKVI

Foldseek 3Di:
DPQPDDDLVVQLVVVVVVPDDSVVSNVVSVVVVVVSVVVPPPDQDPVNVVVVVVVVVVVVVVVVVVVVVVVVVVVVVVVVVVVVVVVVVVVVVVVVVVVD

Secondary structure (DSSP, 8-state):
-------HHHHHHHHHHTT--HHHHHHHHHHHHHHHHHHSTTPPPHHHHHHHHHHHHHHHHHHHHHHHHHHHHHHHHHHHHHHHHHHHHHHHHHHHHHH-

Radius of gyration: 36.68 Å; Cα contacts (8 Å, |Δi|>4): 22; chains: 1; bounding box: 79×19×93 Å

pLDDT: mean 91.7, std 9.58, range [52.09, 98.0]